Protein AF-A0A370MY69-F1 (afdb_monomer_lite)

Sequence (175 aa):
MVQCHREQSMTSIIDVSSACGSKATALNAAGIKTVIRYYSRDTIRPSKRLTQTEAEQLMEAGLRLCIVHEGRFGDKAANFERATGVADAMYARTYGASIIRQPARSTIYFGIDFDASTSEIRDRVIPYFQGIADALAAPTGEPDYMVGVYGSGATCEAILDAGLAELAWLAQSTG

Secondary structure (DSSP, 8-state):
-----------EEEE-SS--GGGHHHHHHTTEEEEEEEE-TT-S-GGGB--HHHHHHHHHTT-EEEEEE--TTTT-GGG--HHHHHHHHHHHHHHIIIII-PPTT-EEEEE--S---HHHIIIIIHHHHHHHHHHHHS--SSPP-EEEEEE-HHHHHHHHHTT--SEEEE-S---

pLDDT: mean 93.78, std 11.74, range [40.94, 98.88]

Structure (mmCIF, N/CA/C/O backbone):
data_AF-A0A370MY69-F1
#
_entry.id   AF-A0A370MY69-F1
#
loop_
_atom_site.group_PDB
_atom_site.id
_atom_site.type_symbol
_atom_site.label_atom_id
_atom_site.label_alt_id
_atom_site.label_comp_id
_atom_site.label_asym_id
_atom_site.label_entity_id
_atom_site.label_seq_id
_atom_site.pdbx_PDB_ins_code
_atom_site.Cartn_x
_atom_site.Cartn_y
_atom_site.Cartn_z
_atom_site.occupancy
_atom_site.B_iso_or_equiv
_atom_site.auth_seq_id
_atom_site.auth_comp_id
_atom_site.auth_asym_id
_atom_site.auth_atom_id
_atom_site.pdbx_PDB_model_num
ATOM 1 N N . MET A 1 1 ? -43.723 -21.741 -3.663 1.00 51.97 1 MET A N 1
ATOM 2 C CA . MET A 1 1 ? -42.616 -21.564 -2.703 1.00 51.97 1 MET A CA 1
ATOM 3 C C . MET A 1 1 ? -41.340 -21.395 -3.509 1.00 51.97 1 MET A C 1
ATOM 5 O O . MET A 1 1 ? -40.842 -22.389 -4.004 1.00 51.97 1 MET A O 1
ATOM 9 N N . VAL A 1 2 ? -40.879 -20.160 -3.720 1.00 40.94 2 VAL A N 1
ATOM 10 C CA . VAL A 1 2 ? -39.527 -19.868 -4.227 1.00 40.94 2 VAL A CA 1
ATOM 11 C C . VAL A 1 2 ? -39.135 -18.491 -3.686 1.00 40.94 2 VAL A C 1
ATOM 13 O O . VAL A 1 2 ? -39.729 -17.490 -4.070 1.00 40.94 2 VAL A O 1
ATOM 16 N N . GLN A 1 3 ? -38.163 -18.436 -2.778 1.00 49.78 3 GLN A N 1
ATOM 17 C CA . GLN A 1 3 ? -37.425 -17.209 -2.474 1.00 49.78 3 GLN A CA 1
ATOM 18 C C . GLN A 1 3 ? -36.136 -17.281 -3.292 1.00 49.78 3 GLN A C 1
ATOM 20 O O . GLN A 1 3 ? -35.248 -18.070 -2.978 1.00 49.78 3 GLN A O 1
ATOM 25 N N . CYS A 1 4 ? -36.069 -16.512 -4.380 1.00 55.22 4 CYS A N 1
ATOM 26 C CA . CYS A 1 4 ? -34.934 -16.499 -5.303 1.00 55.22 4 CYS A CA 1
ATOM 27 C C . CYS A 1 4 ? -34.189 -15.161 -5.241 1.00 55.22 4 CYS A C 1
ATOM 29 O O . CYS A 1 4 ? -34.212 -14.389 -6.187 1.00 55.22 4 CYS A O 1
ATOM 31 N N . HIS A 1 5 ? -33.538 -14.890 -4.115 1.00 49.06 5 HIS A N 1
ATOM 32 C CA . HIS A 1 5 ? -32.271 -14.157 -4.034 1.00 49.06 5 HIS A CA 1
ATOM 33 C C . HIS A 1 5 ? -31.846 -14.197 -2.568 1.00 49.06 5 HIS A C 1
ATOM 35 O O . HIS A 1 5 ? -32.480 -13.589 -1.711 1.00 49.06 5 HIS A O 1
ATOM 41 N N . ARG A 1 6 ? -30.781 -14.940 -2.255 1.00 49.91 6 ARG A N 1
ATOM 42 C CA . ARG A 1 6 ? -29.963 -14.534 -1.115 1.00 49.91 6 ARG A CA 1
ATOM 43 C C . ARG A 1 6 ? -29.221 -13.308 -1.617 1.00 49.91 6 ARG A C 1
ATOM 45 O O . ARG A 1 6 ? -28.400 -13.452 -2.519 1.00 49.91 6 ARG A O 1
ATOM 52 N N . GLU A 1 7 ? -29.520 -12.134 -1.070 1.00 52.91 7 GLU A N 1
ATOM 53 C CA . GLU A 1 7 ? -28.534 -11.060 -1.050 1.00 52.91 7 GLU A CA 1
ATOM 54 C C . GLU A 1 7 ? -27.262 -11.682 -0.474 1.00 52.91 7 GLU A C 1
ATOM 56 O O . GLU A 1 7 ? -27.177 -11.993 0.717 1.00 52.91 7 GLU A O 1
ATOM 61 N N . GLN A 1 8 ? -26.285 -11.964 -1.333 1.00 51.69 8 GLN A N 1
ATOM 62 C CA . GLN A 1 8 ? -24.926 -12.047 -0.846 1.00 51.69 8 GLN A CA 1
ATOM 63 C C . GLN A 1 8 ? -24.673 -10.651 -0.302 1.00 51.69 8 GLN A C 1
ATOM 65 O O . GLN A 1 8 ? -24.654 -9.692 -1.069 1.00 51.69 8 GLN A O 1
ATOM 70 N N . SER A 1 9 ? -24.611 -10.525 1.024 1.00 59.00 9 SER A N 1
ATOM 71 C CA . SER A 1 9 ? -24.185 -9.293 1.670 1.00 59.00 9 SER A CA 1
ATOM 72 C C . SER A 1 9 ? -22.790 -8.999 1.129 1.00 59.00 9 SER A C 1
ATOM 74 O O . SER A 1 9 ? -21.800 -9.584 1.572 1.00 59.00 9 SER A O 1
ATOM 76 N N . MET A 1 10 ? -22.735 -8.185 0.073 1.00 61.47 10 MET A N 1
ATOM 77 C CA . MET A 1 10 ? -21.496 -7.718 -0.517 1.00 61.47 10 MET A CA 1
ATOM 78 C C . MET A 1 10 ? -20.761 -7.031 0.617 1.00 61.47 10 MET A C 1
ATOM 80 O O . MET A 1 10 ? -21.242 -6.052 1.187 1.00 61.47 10 MET A O 1
ATOM 84 N N . THR A 1 11 ? -19.635 -7.615 1.011 1.00 67.88 11 THR A N 1
ATOM 85 C CA . THR A 1 11 ? -18.785 -7.036 2.041 1.00 67.88 11 THR A CA 1
ATOM 86 C C . THR A 1 11 ? -18.382 -5.653 1.553 1.00 67.88 11 THR A C 1
ATOM 88 O O . THR A 1 11 ? -17.634 -5.541 0.586 1.00 67.88 11 THR A O 1
ATOM 91 N N . SER A 1 12 ? -18.894 -4.608 2.199 1.00 92.06 12 SER A N 1
ATOM 92 C CA . SER A 1 12 ? -18.571 -3.245 1.802 1.00 92.06 12 SER A CA 1
ATOM 93 C C . SER A 1 12 ? -17.175 -2.884 2.311 1.00 92.06 12 SER A C 1
ATOM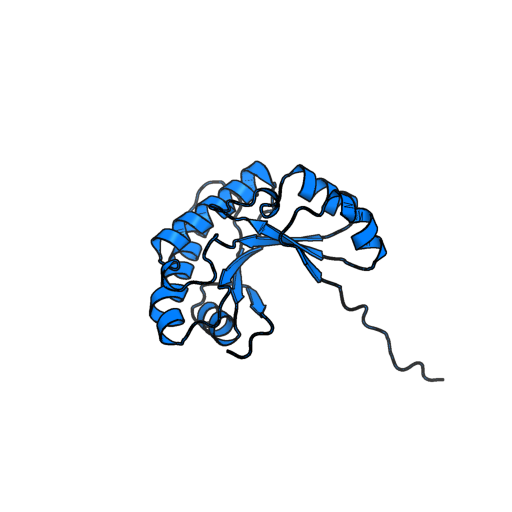 95 O O . SER A 1 12 ? -16.888 -2.959 3.514 1.00 92.06 12 SER A O 1
ATOM 97 N N . ILE A 1 13 ? -16.299 -2.562 1.364 1.00 95.62 13 ILE A N 1
ATOM 98 C CA . ILE A 1 13 ? -14.921 -2.126 1.573 1.00 95.62 13 ILE A CA 1
ATOM 99 C C . ILE A 1 13 ? -14.838 -0.684 1.086 1.00 95.62 13 ILE A C 1
ATOM 101 O O . ILE A 1 13 ? -15.337 -0.376 0.006 1.00 95.62 13 ILE A O 1
ATOM 105 N N . ILE A 1 14 ? -14.206 0.182 1.870 1.00 96.69 14 ILE A N 1
ATOM 106 C CA . ILE A 1 14 ? -13.892 1.555 1.462 1.00 96.69 14 ILE A CA 1
ATOM 107 C C . ILE A 1 14 ? -12.409 1.811 1.676 1.00 96.69 14 ILE A C 1
ATOM 109 O O . ILE A 1 14 ? -11.839 1.301 2.640 1.00 96.69 14 ILE A O 1
ATOM 113 N N . ASP A 1 15 ? -11.794 2.635 0.841 1.00 96.25 15 ASP A N 1
ATOM 114 C CA . ASP A 1 15 ? -10.575 3.344 1.206 1.00 96.25 15 ASP A CA 1
ATOM 115 C C . ASP A 1 15 ? -10.925 4.741 1.730 1.00 96.25 15 ASP A C 1
ATOM 117 O O . ASP A 1 15 ? -11.959 5.324 1.397 1.00 96.25 15 ASP A O 1
ATOM 121 N N . VAL A 1 16 ? -10.089 5.270 2.621 1.00 96.12 16 VAL A N 1
ATOM 122 C CA . VAL A 1 16 ? -10.247 6.639 3.119 1.00 96.12 16 VAL A CA 1
ATOM 123 C C . VAL A 1 16 ? -8.870 7.270 3.194 1.00 96.12 16 VAL A C 1
ATOM 125 O O . VAL A 1 16 ? -8.018 6.792 3.933 1.00 96.12 16 VAL A O 1
ATOM 128 N N . SER A 1 17 ? -8.629 8.365 2.475 1.00 94.56 17 SER A N 1
ATOM 129 C CA . SER A 1 17 ? -7.327 9.059 2.443 1.00 94.56 17 SER A CA 1
ATOM 130 C C . SER A 1 17 ? -7.134 10.092 3.569 1.00 94.56 17 SER A C 1
ATOM 132 O O . SER A 1 17 ? -6.233 10.932 3.518 1.00 94.56 17 SER A O 1
ATOM 134 N N . SER A 1 18 ? -7.969 10.021 4.608 1.00 95.75 18 SER A N 1
ATOM 135 C CA . SER A 1 18 ? -7.940 10.867 5.804 1.00 95.75 18 SER A CA 1
ATOM 136 C C . SER A 1 18 ? -8.302 10.058 7.053 1.00 95.75 18 SER A C 1
ATOM 138 O O . SER A 1 18 ? -8.901 8.989 6.945 1.00 95.75 18 SER A O 1
ATOM 140 N N . ALA A 1 19 ? -7.951 10.570 8.235 1.00 96.88 19 ALA A N 1
ATOM 141 C CA . ALA A 1 19 ? -8.257 9.910 9.497 1.00 96.88 19 ALA A CA 1
ATOM 142 C C . ALA A 1 19 ? -9.773 9.716 9.675 1.00 96.88 19 ALA A C 1
ATOM 144 O O . ALA A 1 19 ? -10.561 10.660 9.548 1.00 96.88 19 ALA A O 1
ATOM 145 N N . CYS A 1 20 ? -10.177 8.488 9.989 1.00 97.69 20 CYS A N 1
ATOM 146 C CA . CYS A 1 20 ? -11.575 8.074 10.076 1.00 97.69 20 CYS A CA 1
ATOM 147 C C . CYS A 1 20 ? -11.924 7.303 11.356 1.00 97.69 20 CYS A C 1
ATOM 149 O O . CYS A 1 20 ? -13.080 6.923 11.527 1.00 97.69 20 CYS A O 1
ATOM 151 N N . GLY A 1 21 ? -10.979 7.133 12.285 1.00 97.62 21 GLY A N 1
ATOM 152 C CA . GLY A 1 21 ? -11.200 6.392 13.533 1.00 97.62 21 GLY A CA 1
ATOM 153 C C . GLY A 1 21 ? -12.347 6.943 14.393 1.00 97.62 21 GLY A C 1
ATOM 154 O O . GLY A 1 21 ? -13.172 6.178 14.882 1.00 97.62 21 GLY A O 1
ATOM 155 N N . SER A 1 22 ? -12.535 8.268 14.454 1.00 98.12 22 SER A N 1
ATOM 156 C CA . SER A 1 22 ? -13.690 8.879 15.144 1.00 98.12 22 SER A CA 1
ATOM 157 C C . SER A 1 22 ? -15.051 8.563 14.505 1.00 98.12 22 SER A C 1
ATOM 159 O O . SER A 1 22 ? -16.092 8.817 15.108 1.00 98.12 22 SER A O 1
ATOM 161 N N . LYS A 1 23 ? -15.059 8.008 13.288 1.00 98.06 23 LYS A N 1
ATOM 162 C CA . LYS A 1 23 ? -16.252 7.590 12.543 1.00 98.06 23 LYS A CA 1
ATOM 163 C C . LYS A 1 23 ? -16.427 6.068 12.537 1.00 98.06 23 LYS A C 1
ATOM 165 O O . LYS A 1 23 ? -17.387 5.594 11.938 1.00 98.06 23 LYS A O 1
ATOM 170 N N . ALA A 1 24 ? -15.550 5.302 13.192 1.00 98.25 24 ALA A N 1
ATOM 171 C CA . ALA A 1 24 ? -15.502 3.842 13.103 1.00 98.25 24 ALA A CA 1
ATOM 172 C C . ALA A 1 24 ? -16.850 3.167 13.427 1.00 98.25 24 ALA A C 1
ATOM 174 O O . ALA A 1 24 ? -17.347 2.361 12.641 1.00 98.25 24 ALA A O 1
ATOM 175 N N . THR A 1 25 ? -17.505 3.568 14.521 1.00 98.19 25 THR A N 1
ATOM 176 C CA . THR A 1 25 ? -18.833 3.049 14.896 1.00 98.19 25 THR A CA 1
ATOM 177 C C . THR A 1 25 ? -19.892 3.345 13.835 1.00 98.19 25 THR A C 1
ATOM 179 O O . THR A 1 25 ? -20.689 2.473 13.498 1.00 98.19 25 THR A O 1
ATOM 182 N N . ALA A 1 26 ? -19.887 4.557 13.271 1.00 97.94 26 ALA A N 1
ATOM 183 C CA . ALA A 1 26 ? -20.828 4.945 12.223 1.00 97.94 26 ALA A CA 1
ATOM 184 C C . ALA A 1 26 ? -20.573 4.175 10.917 1.00 97.94 26 ALA A C 1
ATOM 186 O O . ALA A 1 26 ? -21.524 3.743 10.272 1.00 97.94 26 ALA A O 1
ATOM 187 N N . LEU A 1 27 ? -19.305 3.951 10.557 1.00 97.44 27 LEU A N 1
ATOM 188 C CA . LEU A 1 27 ? -18.922 3.140 9.399 1.00 97.44 27 LEU A CA 1
ATOM 189 C C . LEU A 1 27 ? -19.420 1.696 9.544 1.00 97.44 27 LEU A C 1
ATOM 191 O O . LEU A 1 27 ? -20.060 1.179 8.629 1.00 97.44 27 LEU A O 1
ATOM 195 N N . ASN A 1 28 ? -19.196 1.058 10.698 1.00 97.00 28 ASN A N 1
ATOM 196 C CA . ASN A 1 28 ? -19.689 -0.302 10.928 1.00 97.00 28 ASN A CA 1
ATOM 197 C C . ASN A 1 28 ? -21.229 -0.364 10.922 1.00 97.00 28 ASN A C 1
ATOM 199 O O . ASN A 1 28 ? -21.806 -1.264 10.310 1.00 97.00 28 ASN A O 1
ATOM 203 N N . ALA A 1 29 ? -21.905 0.617 11.534 1.00 96.50 29 ALA A N 1
ATOM 204 C CA . ALA A 1 29 ? -23.367 0.721 11.515 1.00 96.50 29 ALA A CA 1
ATOM 205 C C . ALA A 1 29 ? -23.935 0.919 10.096 1.00 96.50 29 ALA A C 1
ATOM 207 O O . ALA A 1 29 ? -25.022 0.430 9.799 1.00 96.50 29 ALA A O 1
ATOM 208 N N . ALA A 1 30 ? -23.184 1.574 9.205 1.00 95.88 30 ALA A N 1
ATOM 209 C CA . ALA A 1 30 ? -23.521 1.727 7.790 1.00 95.88 30 ALA A CA 1
ATOM 210 C C . ALA A 1 30 ? -23.242 0.466 6.944 1.00 95.88 30 ALA A C 1
ATOM 212 O O . ALA A 1 30 ? -23.433 0.485 5.731 1.00 95.88 30 ALA A O 1
ATOM 213 N N . GLY A 1 31 ? -22.788 -0.633 7.556 1.00 95.94 31 GLY A N 1
ATOM 214 C CA . GLY A 1 31 ? -22.535 -1.902 6.871 1.00 95.94 31 GLY A CA 1
ATOM 215 C C . GLY A 1 31 ? -21.127 -2.052 6.291 1.00 95.94 31 GLY A C 1
ATOM 216 O O . GLY A 1 31 ? -20.838 -3.093 5.697 1.00 95.94 31 GLY A O 1
ATOM 217 N N . ILE A 1 32 ? -20.230 -1.081 6.500 1.00 97.19 32 ILE A N 1
ATOM 218 C CA . ILE A 1 32 ? -18.813 -1.214 6.138 1.00 97.19 32 ILE A CA 1
ATOM 219 C C . ILE A 1 32 ? -18.174 -2.311 6.990 1.00 97.19 32 ILE A C 1
ATOM 221 O O . ILE A 1 32 ? -18.430 -2.415 8.190 1.00 97.19 32 ILE A O 1
ATOM 225 N N . LYS A 1 33 ? -17.342 -3.148 6.365 1.00 96.88 33 LYS A N 1
ATOM 226 C CA . LYS A 1 33 ? -16.651 -4.266 7.031 1.00 96.88 33 LYS A CA 1
ATOM 227 C C . LYS A 1 33 ? -15.140 -4.184 6.955 1.00 96.88 33 LYS A C 1
ATOM 229 O O . LYS A 1 33 ? -14.466 -4.789 7.788 1.00 96.88 33 LYS A O 1
ATOM 234 N N . THR A 1 34 ? -14.613 -3.453 5.983 1.00 97.56 34 THR A N 1
ATOM 235 C CA . THR A 1 34 ? -13.176 -3.243 5.836 1.00 97.56 34 THR A CA 1
ATOM 236 C C . THR A 1 34 ? -12.911 -1.795 5.471 1.00 97.56 34 THR A C 1
ATOM 238 O O . THR A 1 34 ? -13.573 -1.248 4.590 1.00 97.56 34 THR A O 1
ATOM 241 N N . VAL A 1 35 ? -11.921 -1.198 6.123 1.00 98.31 35 VAL A N 1
ATOM 242 C CA . VAL A 1 35 ? -11.379 0.107 5.748 1.00 98.31 35 VAL A CA 1
ATOM 243 C C . VAL A 1 35 ? -9.955 -0.095 5.244 1.00 98.31 35 VAL A C 1
ATOM 245 O O . VAL A 1 35 ? -9.147 -0.748 5.903 1.00 98.31 35 VAL A O 1
ATOM 248 N N . ILE A 1 36 ? -9.647 0.452 4.073 1.00 98.44 36 ILE A N 1
ATOM 249 C CA . ILE A 1 36 ? -8.294 0.540 3.533 1.00 98.44 36 ILE A CA 1
ATOM 250 C C . ILE A 1 36 ? -7.698 1.876 3.989 1.00 98.44 36 ILE A C 1
ATOM 252 O O . ILE A 1 36 ? -8.276 2.944 3.763 1.00 98.44 36 ILE A O 1
ATOM 256 N N . ARG A 1 37 ? -6.553 1.824 4.672 1.00 98.50 37 ARG A N 1
ATOM 257 C CA . ARG A 1 37 ? -5.826 3.005 5.161 1.00 98.50 37 ARG A CA 1
ATOM 258 C C . ARG A 1 37 ? -4.382 2.989 4.685 1.00 98.50 37 ARG A C 1
ATOM 260 O O . ARG A 1 37 ? -3.864 1.970 4.235 1.00 98.50 37 ARG A O 1
ATOM 267 N N . TYR A 1 38 ? -3.744 4.154 4.767 1.00 98.38 38 TYR A N 1
ATOM 268 C CA . TYR A 1 38 ? -2.506 4.397 4.045 1.00 98.38 38 TYR A CA 1
ATOM 269 C C . TYR A 1 38 ? -1.279 4.331 4.942 1.00 98.38 38 TYR A C 1
ATOM 271 O O . TYR A 1 38 ? -1.200 5.014 5.969 1.00 98.38 38 TYR A O 1
ATOM 279 N N . TYR A 1 39 ? -0.270 3.611 4.475 1.00 98.25 39 TYR A N 1
ATOM 280 C CA . TYR A 1 39 ? 1.119 3.956 4.729 1.00 98.25 39 TYR A CA 1
ATOM 281 C C . TYR A 1 39 ? 1.550 4.969 3.670 1.00 98.25 39 TYR A C 1
ATOM 283 O O . TYR A 1 39 ? 1.117 4.936 2.523 1.00 98.25 39 TYR A O 1
ATOM 291 N N . SER A 1 40 ? 2.348 5.950 4.068 1.00 96.38 40 SER A N 1
ATOM 292 C CA . SER A 1 40 ? 2.869 6.937 3.127 1.00 96.38 40 SER A CA 1
ATOM 293 C C . SER A 1 40 ? 4.127 7.540 3.717 1.00 96.38 40 SER A C 1
ATOM 295 O O . SER A 1 40 ? 4.058 8.317 4.680 1.00 96.38 40 SER A O 1
ATOM 297 N N . ARG A 1 41 ? 5.280 7.128 3.190 1.00 96.88 41 ARG A N 1
ATOM 298 C CA . ARG A 1 41 ? 6.599 7.516 3.703 1.00 96.88 41 ARG A CA 1
ATOM 299 C C . ARG A 1 41 ? 6.798 9.031 3.692 1.00 96.88 41 ARG A C 1
ATOM 301 O O . ARG A 1 41 ? 7.281 9.597 4.668 1.00 96.88 41 ARG A O 1
ATOM 308 N N . ASP A 1 42 ? 6.353 9.694 2.633 1.00 95.81 42 ASP A N 1
ATOM 309 C CA . ASP A 1 42 ? 6.684 11.081 2.295 1.00 95.81 42 ASP A CA 1
ATOM 310 C C . ASP A 1 42 ? 5.464 12.025 2.229 1.00 95.81 42 ASP A C 1
ATOM 312 O O . ASP A 1 42 ? 5.563 13.147 1.720 1.00 95.81 42 ASP A O 1
ATOM 316 N N . THR A 1 43 ? 4.307 11.612 2.764 1.00 95.19 43 THR A N 1
ATOM 317 C CA . THR A 1 43 ? 3.120 12.481 2.813 1.00 95.19 43 THR A CA 1
ATOM 318 C C . THR A 1 43 ? 3.372 13.773 3.596 1.00 95.19 43 THR A C 1
ATOM 320 O O . THR A 1 43 ? 3.891 13.766 4.713 1.00 95.19 43 THR A O 1
ATOM 323 N N . ILE A 1 44 ? 2.897 14.887 3.034 1.00 96.50 44 ILE A N 1
ATOM 324 C CA . ILE A 1 44 ? 2.775 16.188 3.715 1.00 96.50 44 ILE A CA 1
ATOM 325 C C . ILE A 1 44 ? 1.389 16.398 4.347 1.00 96.50 44 ILE A C 1
ATOM 327 O O . ILE A 1 44 ? 1.131 17.442 4.937 1.00 96.50 44 ILE A O 1
ATOM 331 N N . ARG A 1 45 ? 0.477 15.427 4.199 1.00 95.31 45 ARG A N 1
ATOM 332 C CA . ARG A 1 45 ? -0.846 15.391 4.837 1.00 95.31 45 ARG A CA 1
ATOM 333 C C . ARG A 1 45 ? -0.819 14.320 5.931 1.00 95.31 45 ARG A C 1
ATOM 335 O O . ARG A 1 45 ? -1.072 13.154 5.615 1.00 95.31 45 ARG A O 1
ATOM 342 N N . PRO A 1 46 ? -0.522 14.669 7.198 1.00 94.19 46 PRO A N 1
ATOM 343 C CA . PRO A 1 46 ? -0.378 13.681 8.267 1.00 94.19 46 PRO A CA 1
ATOM 344 C C . PRO A 1 46 ? -1.608 12.786 8.437 1.00 94.19 46 PRO A C 1
ATOM 346 O O . PRO A 1 46 ? -1.456 11.595 8.669 1.00 94.19 46 PRO A O 1
ATOM 349 N N . SER A 1 47 ? -2.814 13.323 8.222 1.00 95.94 47 SER A N 1
ATOM 350 C CA . SER A 1 47 ? -4.076 12.574 8.312 1.00 95.94 47 SER A CA 1
ATOM 351 C C . SER A 1 47 ? -4.227 11.458 7.272 1.00 95.94 47 SER A C 1
ATOM 353 O O . SER A 1 47 ? -5.051 10.565 7.464 1.00 95.94 47 SER A O 1
ATOM 355 N N . LYS A 1 48 ? -3.447 11.473 6.180 1.00 96.69 48 LYS A N 1
ATOM 356 C CA . LYS A 1 48 ? -3.432 10.361 5.221 1.00 96.69 48 LYS A CA 1
ATOM 357 C C . LYS A 1 48 ? -2.868 9.105 5.874 1.00 96.69 48 LYS A C 1
ATOM 359 O O . LYS A 1 48 ? -3.448 8.037 5.700 1.00 96.69 48 LYS A O 1
ATOM 364 N N . ARG A 1 49 ? -1.788 9.257 6.643 1.00 97.94 49 ARG A N 1
ATOM 365 C CA . ARG A 1 49 ? -1.061 8.161 7.278 1.00 97.94 49 ARG A CA 1
ATOM 366 C C . ARG A 1 49 ? -1.864 7.606 8.453 1.00 97.94 49 ARG A C 1
ATOM 368 O O . ARG A 1 49 ? -2.226 8.355 9.358 1.00 97.94 49 ARG A O 1
ATOM 375 N N . LEU A 1 50 ? -2.125 6.303 8.425 1.00 98.62 50 LEU A N 1
ATOM 376 C CA . LEU A 1 50 ? -2.759 5.585 9.528 1.00 98.62 50 LEU A CA 1
ATOM 377 C C . LEU A 1 50 ? -1.931 5.746 10.808 1.00 98.62 50 LEU A C 1
ATOM 379 O O . LEU A 1 50 ? -0.714 5.592 10.771 1.00 98.62 50 LEU A O 1
ATOM 383 N N . THR A 1 51 ? -2.584 6.003 11.938 1.00 98.38 51 THR A N 1
ATOM 384 C CA . THR A 1 51 ? -1.940 6.007 13.260 1.00 98.38 51 THR A CA 1
ATOM 385 C C . THR A 1 51 ? -2.348 4.779 14.069 1.00 98.38 51 THR A C 1
ATOM 387 O O . THR A 1 51 ? -3.362 4.148 13.771 1.00 98.38 51 THR A O 1
ATOM 390 N N . GLN A 1 52 ? -1.589 4.453 15.121 1.00 98.19 52 GLN A N 1
ATOM 391 C CA . GLN A 1 52 ? -1.947 3.355 16.025 1.00 98.19 52 GLN A CA 1
ATOM 392 C C . GLN A 1 52 ? -3.319 3.586 16.678 1.00 98.19 52 GLN A C 1
ATOM 394 O O . GLN A 1 52 ? -4.168 2.704 16.635 1.00 98.19 52 GLN A O 1
ATOM 399 N N . THR A 1 53 ? -3.570 4.796 17.190 1.00 98.38 53 THR A N 1
ATOM 400 C CA . THR A 1 53 ? -4.863 5.155 17.792 1.00 98.38 53 THR A CA 1
ATOM 401 C C . THR A 1 53 ? -6.018 5.005 16.806 1.00 98.38 53 THR A C 1
ATOM 403 O O . THR A 1 53 ? -7.082 4.520 17.172 1.00 98.38 53 THR A O 1
ATOM 406 N N . GLU A 1 54 ? -5.829 5.400 15.543 1.00 98.56 54 GLU A N 1
ATOM 407 C CA . GLU A 1 54 ? -6.857 5.197 14.521 1.00 98.56 54 GLU A CA 1
ATOM 408 C C . GLU A 1 54 ? -7.085 3.706 14.234 1.00 98.56 54 GLU A C 1
ATOM 410 O O . GLU A 1 54 ? -8.233 3.282 14.117 1.00 98.56 54 GLU A O 1
ATOM 415 N N . ALA A 1 55 ? -6.018 2.909 14.131 1.00 98.44 55 ALA A N 1
ATOM 416 C CA . ALA A 1 55 ? -6.126 1.469 13.908 1.00 98.44 55 ALA A CA 1
ATOM 417 C C . ALA A 1 55 ? -6.900 0.781 15.045 1.00 98.44 55 ALA A C 1
ATOM 419 O O . ALA A 1 55 ? -7.800 -0.011 14.774 1.00 98.44 55 ALA A O 1
ATOM 420 N N . GLU A 1 56 ? -6.597 1.126 16.300 1.00 98.38 56 GLU A N 1
ATOM 421 C CA . GLU A 1 56 ? -7.298 0.633 17.493 1.00 98.38 56 GLU A CA 1
ATOM 422 C C . GLU A 1 56 ? -8.787 0.996 17.449 1.00 98.38 56 GLU A C 1
ATOM 424 O O . GLU A 1 56 ? -9.627 0.106 17.539 1.00 98.38 56 GLU A O 1
ATOM 429 N N . GLN A 1 57 ? -9.125 2.259 17.168 1.00 98.69 57 GLN A N 1
ATOM 430 C CA . GLN A 1 57 ? -10.519 2.706 17.034 1.00 98.69 57 GLN A CA 1
ATOM 431 C C . GLN A 1 57 ? -11.298 1.930 15.961 1.00 98.69 57 GLN A C 1
ATOM 433 O O . GLN A 1 57 ? -12.463 1.583 16.161 1.00 98.69 57 GLN A O 1
ATOM 438 N N . LEU A 1 58 ? -10.673 1.658 14.810 1.00 98.56 58 LEU A N 1
ATOM 439 C CA . LEU A 1 58 ? -11.298 0.889 13.731 1.00 98.56 58 LEU A CA 1
ATOM 440 C C . LEU A 1 58 ? -11.530 -0.571 14.149 1.00 98.56 58 LEU A C 1
ATOM 442 O O . LEU A 1 58 ? -12.630 -1.095 13.957 1.00 98.56 58 LEU A O 1
ATOM 446 N N . MET A 1 59 ? -10.526 -1.212 14.751 1.00 97.62 59 MET A N 1
ATOM 447 C CA . MET A 1 59 ? -10.615 -2.607 15.194 1.00 97.62 59 MET A CA 1
ATOM 448 C C . MET A 1 59 ? -11.619 -2.792 16.339 1.00 97.62 59 MET A C 1
ATOM 450 O O . MET A 1 59 ? -12.422 -3.723 16.296 1.00 97.62 59 MET A O 1
ATOM 454 N N . GLU A 1 60 ? -11.633 -1.892 17.325 1.00 98.38 60 GLU A N 1
ATOM 455 C CA . GLU A 1 60 ? -12.584 -1.904 18.448 1.00 98.38 60 GLU A CA 1
ATOM 456 C C . GLU A 1 60 ? -14.037 -1.746 17.982 1.00 98.38 60 GLU A C 1
ATOM 458 O O . GLU A 1 60 ? -14.947 -2.346 18.555 1.00 98.38 60 GLU A O 1
ATOM 463 N N . ALA A 1 61 ? -14.268 -1.001 16.897 1.00 98.12 61 ALA A N 1
ATOM 464 C CA . ALA A 1 61 ? -15.585 -0.879 16.276 1.00 98.12 61 ALA A CA 1
ATOM 465 C C . ALA A 1 61 ? -16.006 -2.118 15.458 1.00 98.12 61 ALA A C 1
ATOM 467 O O . ALA A 1 61 ? -17.103 -2.126 14.893 1.00 98.12 61 ALA A O 1
ATOM 468 N N . GLY A 1 62 ? -15.161 -3.152 15.371 1.00 97.56 62 GLY A N 1
ATOM 469 C CA . GLY A 1 62 ? -15.418 -4.384 14.624 1.00 97.56 62 GLY A CA 1
ATOM 470 C C . GLY A 1 62 ? -15.119 -4.294 13.125 1.00 97.56 62 GLY A C 1
ATOM 471 O O . GLY A 1 62 ? -15.597 -5.135 12.359 1.00 97.56 62 GLY A O 1
ATOM 472 N N . LEU A 1 63 ? -14.358 -3.286 12.684 1.00 98.12 63 LEU A N 1
ATOM 473 C CA . LEU A 1 63 ? -13.917 -3.162 11.294 1.00 98.12 63 LEU A CA 1
ATOM 474 C C . LEU A 1 63 ? -12.609 -3.925 11.078 1.00 98.12 63 LEU A C 1
ATOM 476 O O . LEU A 1 63 ? -11.728 -3.956 11.936 1.00 98.12 63 LEU A O 1
ATOM 480 N N . ARG A 1 64 ? -12.448 -4.498 9.884 1.00 97.31 64 ARG A N 1
ATOM 481 C CA . ARG A 1 64 ? -11.148 -4.991 9.420 1.00 97.31 64 ARG A CA 1
ATOM 482 C C . ARG A 1 64 ? -10.342 -3.850 8.819 1.00 97.31 64 ARG A C 1
ATOM 484 O O . ARG A 1 64 ? -10.903 -2.930 8.222 1.00 97.31 64 ARG A O 1
ATOM 491 N N . LEU A 1 65 ? -9.025 -3.960 8.919 1.00 97.44 65 LEU A N 1
ATOM 492 C CA . LEU A 1 65 ? -8.090 -2.992 8.368 1.00 97.44 65 LEU A CA 1
ATOM 493 C C . LEU A 1 65 ? -7.287 -3.632 7.237 1.00 97.44 65 LEU A C 1
ATOM 495 O O . LEU A 1 65 ? -6.753 -4.728 7.392 1.00 97.44 65 LEU A O 1
ATOM 499 N N . CYS A 1 66 ? -7.216 -2.944 6.104 1.00 97.75 66 CYS A N 1
ATOM 500 C CA . CYS A 1 66 ? -6.347 -3.280 4.983 1.00 97.75 66 CYS A CA 1
ATOM 501 C C . CYS A 1 66 ? -5.401 -2.104 4.728 1.00 97.75 66 CYS A C 1
ATOM 503 O O . CYS A 1 66 ? -5.764 -0.952 4.973 1.00 97.75 66 CYS A O 1
ATOM 505 N N . ILE A 1 67 ? -4.185 -2.383 4.267 1.00 98.50 67 ILE A N 1
ATOM 506 C CA . ILE A 1 67 ? -3.125 -1.382 4.167 1.00 98.50 67 ILE A CA 1
ATOM 507 C C . ILE A 1 67 ? -2.674 -1.218 2.722 1.00 98.50 67 ILE A C 1
ATOM 509 O O . ILE A 1 67 ? -2.390 -2.199 2.038 1.00 98.50 67 ILE A O 1
ATOM 513 N N . VAL A 1 68 ? -2.550 0.036 2.293 1.00 98.69 68 VAL A N 1
ATOM 514 C CA . VAL A 1 68 ? -1.888 0.418 1.044 1.00 98.69 68 VAL A CA 1
ATOM 515 C C . VAL A 1 68 ? -0.779 1.427 1.335 1.00 98.69 68 VAL A C 1
ATOM 517 O O . VAL A 1 68 ? -0.983 2.381 2.077 1.00 98.69 68 VAL A O 1
ATOM 520 N N . HIS A 1 69 ? 0.410 1.235 0.779 1.00 98.69 69 HIS A N 1
ATOM 521 C CA . HIS A 1 69 ? 1.418 2.271 0.674 1.00 98.69 69 HIS A CA 1
ATOM 522 C C . HIS A 1 69 ? 1.186 3.088 -0.599 1.00 98.69 69 HIS A C 1
ATOM 524 O O . HIS A 1 69 ? 1.178 2.540 -1.699 1.00 98.69 69 HIS A O 1
ATOM 530 N N . GLU A 1 70 ? 1.065 4.405 -0.456 1.00 97.75 70 GLU A N 1
ATOM 531 C CA . GLU A 1 70 ? 1.039 5.331 -1.590 1.00 97.75 70 GLU A CA 1
ATOM 532 C C . GLU A 1 70 ? 1.941 6.534 -1.291 1.00 97.75 70 GLU A C 1
ATOM 534 O O . GLU A 1 70 ? 1.746 7.260 -0.304 1.00 97.75 70 GLU A O 1
ATOM 539 N N . GLY A 1 71 ? 2.953 6.727 -2.136 1.00 93.62 71 GLY A N 1
ATOM 540 C CA . GLY A 1 71 ? 3.849 7.877 -2.065 1.00 93.62 71 GLY A CA 1
ATOM 541 C C . GLY A 1 71 ? 3.150 9.170 -2.488 1.00 93.62 71 GLY A C 1
ATOM 542 O O . GLY A 1 71 ? 2.145 9.155 -3.195 1.00 93.62 71 GLY A O 1
ATOM 543 N N . ARG A 1 72 ? 3.695 10.320 -2.085 1.00 93.50 72 ARG A N 1
ATOM 544 C CA . ARG A 1 72 ? 3.133 11.651 -2.383 1.00 93.50 72 ARG A CA 1
ATOM 545 C C . ARG A 1 72 ? 2.876 11.897 -3.874 1.00 93.50 72 ARG A C 1
ATOM 547 O O . ARG A 1 72 ? 1.975 12.663 -4.205 1.00 93.50 72 ARG A O 1
ATOM 554 N N . PHE A 1 73 ? 3.704 11.309 -4.729 1.00 94.50 73 PHE A N 1
ATOM 555 C CA . PHE A 1 73 ? 3.651 11.442 -6.182 1.00 94.50 73 PHE A CA 1
ATOM 556 C C . PHE A 1 73 ? 3.443 10.081 -6.859 1.00 94.50 73 PHE A C 1
ATOM 558 O O . PHE A 1 73 ? 4.083 9.778 -7.869 1.00 94.50 73 PHE A O 1
ATOM 565 N N . GLY A 1 74 ? 2.583 9.246 -6.263 1.00 93.19 74 GLY A N 1
ATOM 566 C CA . GLY A 1 74 ? 2.194 7.941 -6.805 1.00 93.19 74 GLY A CA 1
ATOM 567 C C . GLY A 1 74 ? 1.454 8.010 -8.149 1.00 93.19 74 GLY A C 1
ATOM 568 O O . GLY A 1 74 ? 1.234 6.982 -8.776 1.00 93.19 74 GLY A O 1
ATOM 569 N N . ASP A 1 75 ? 1.127 9.216 -8.611 1.00 95.38 75 ASP A N 1
ATOM 570 C CA . ASP A 1 75 ? 0.487 9.544 -9.885 1.00 95.38 75 ASP A CA 1
ATOM 571 C C . ASP A 1 75 ? 1.491 9.845 -11.017 1.00 95.38 75 ASP A C 1
ATOM 573 O O . ASP A 1 75 ? 1.117 10.307 -12.094 1.00 95.38 75 ASP A O 1
ATOM 577 N N . LYS A 1 76 ? 2.797 9.661 -10.774 1.00 96.50 76 LYS A N 1
ATOM 578 C CA . LYS A 1 76 ? 3.862 10.059 -11.706 1.00 96.50 76 LYS A CA 1
ATOM 579 C C . LYS A 1 76 ? 4.898 8.959 -11.879 1.00 96.50 76 LYS A C 1
ATOM 581 O O . LYS A 1 76 ? 5.686 8.705 -10.967 1.00 96.50 76 LYS A O 1
ATOM 586 N N . ALA A 1 77 ? 4.996 8.428 -13.100 1.00 96.38 77 ALA A N 1
ATOM 587 C CA . ALA A 1 77 ? 5.958 7.397 -13.505 1.00 96.38 77 ALA A CA 1
ATOM 588 C C . ALA A 1 77 ? 7.403 7.652 -13.033 1.00 96.38 77 ALA A C 1
ATOM 590 O O . ALA A 1 77 ? 8.096 6.730 -12.613 1.00 96.38 77 ALA A O 1
ATOM 591 N N . ALA A 1 78 ? 7.854 8.910 -13.054 1.00 96.50 78 ALA A N 1
ATOM 592 C CA . ALA A 1 78 ? 9.211 9.296 -12.663 1.00 96.50 78 ALA A CA 1
ATOM 593 C C . ALA A 1 78 ? 9.560 9.015 -11.188 1.00 96.50 78 ALA A C 1
ATOM 595 O O . ALA A 1 78 ? 10.739 8.999 -10.851 1.00 96.50 78 ALA A O 1
ATOM 596 N N . ASN A 1 79 ? 8.575 8.796 -10.310 1.00 95.00 79 ASN A N 1
ATOM 597 C CA . ASN A 1 79 ? 8.830 8.447 -8.906 1.00 95.00 79 ASN A CA 1
ATOM 598 C C . ASN A 1 79 ? 8.957 6.939 -8.679 1.00 95.00 79 ASN A C 1
ATOM 600 O O . ASN A 1 79 ? 9.378 6.513 -7.602 1.00 95.00 79 ASN A O 1
ATOM 604 N N . PHE A 1 80 ? 8.627 6.135 -9.688 1.00 98.19 80 PHE A N 1
ATOM 605 C CA . PHE A 1 80 ? 8.743 4.690 -9.628 1.00 98.19 80 PHE A CA 1
ATOM 606 C C . PHE A 1 80 ? 10.109 4.271 -10.158 1.00 98.19 80 PHE A C 1
ATOM 608 O O . PHE A 1 80 ? 10.372 4.203 -11.357 1.00 98.19 80 PHE A O 1
ATOM 615 N N . GLU A 1 81 ? 11.004 4.021 -9.213 1.00 98.12 81 GLU A N 1
ATOM 616 C CA . GLU A 1 81 ? 12.334 3.480 -9.447 1.00 98.12 81 GLU A CA 1
ATOM 617 C C . GLU A 1 81 ? 12.613 2.403 -8.406 1.00 98.12 81 GLU A C 1
ATOM 619 O O . GLU A 1 81 ? 12.062 2.425 -7.302 1.00 98.12 81 GLU A O 1
ATOM 624 N N . ARG A 1 82 ? 13.523 1.482 -8.723 1.00 98.75 82 ARG A N 1
ATOM 625 C CA . ARG A 1 82 ? 13.911 0.405 -7.807 1.00 98.75 82 ARG A CA 1
ATOM 626 C C . ARG A 1 82 ? 14.333 0.919 -6.429 1.00 98.75 82 ARG A C 1
ATOM 628 O O . ARG A 1 82 ? 13.921 0.359 -5.419 1.00 98.75 82 ARG A O 1
ATOM 635 N N . ALA A 1 83 ? 15.111 2.002 -6.378 1.00 98.50 83 ALA A N 1
ATOM 636 C CA . ALA A 1 83 ? 15.553 2.600 -5.118 1.00 98.50 83 ALA A CA 1
ATOM 637 C C . ALA A 1 83 ? 14.382 3.149 -4.284 1.00 98.50 83 ALA A C 1
ATOM 639 O O . ALA A 1 83 ? 14.340 2.934 -3.072 1.00 98.50 83 ALA A O 1
ATOM 640 N N . THR A 1 84 ? 13.404 3.800 -4.924 1.00 98.50 84 THR A N 1
ATOM 641 C CA . THR A 1 84 ? 12.181 4.254 -4.247 1.00 98.50 84 THR A CA 1
ATOM 642 C C . THR A 1 84 ? 11.364 3.069 -3.739 1.00 98.50 84 THR A C 1
ATOM 644 O O . THR A 1 84 ? 10.881 3.117 -2.613 1.00 98.50 84 THR A O 1
ATOM 647 N N . GLY A 1 85 ? 11.275 1.981 -4.513 1.00 98.75 85 GLY A N 1
ATOM 648 C CA . GLY A 1 85 ? 10.591 0.749 -4.108 1.00 98.75 85 GLY A CA 1
ATOM 649 C C . GLY A 1 85 ? 11.186 0.131 -2.847 1.00 98.75 85 GLY A C 1
ATOM 650 O O . GLY A 1 85 ? 10.457 -0.183 -1.909 1.00 98.75 85 GLY A O 1
ATOM 651 N N . VAL A 1 86 ? 12.519 0.058 -2.772 1.00 98.75 86 VAL A N 1
ATOM 652 C CA . VAL A 1 86 ? 13.228 -0.372 -1.556 1.00 98.75 86 VAL A CA 1
ATOM 653 C C . VAL A 1 86 ? 12.893 0.546 -0.376 1.00 98.75 86 VAL A C 1
ATOM 655 O O . VAL A 1 86 ? 12.532 0.066 0.697 1.00 98.75 86 VAL A O 1
ATOM 658 N N . ALA A 1 87 ? 12.980 1.867 -0.562 1.00 98.69 87 ALA A N 1
ATOM 659 C CA . ALA A 1 87 ? 12.726 2.832 0.507 1.00 98.69 87 ALA A CA 1
ATOM 660 C C . ALA A 1 87 ? 11.279 2.772 1.029 1.00 98.69 87 ALA A C 1
ATOM 662 O O . ALA A 1 87 ? 11.052 2.831 2.240 1.00 98.69 87 ALA A O 1
ATOM 663 N N . ASP A 1 88 ? 10.307 2.643 0.129 1.00 98.75 88 ASP A N 1
ATOM 664 C CA . ASP A 1 88 ? 8.885 2.540 0.454 1.00 98.75 88 ASP A CA 1
ATOM 665 C C . ASP A 1 88 ? 8.569 1.233 1.182 1.00 98.75 88 ASP A C 1
ATOM 667 O O . ASP A 1 88 ? 7.882 1.256 2.203 1.00 98.75 88 ASP A O 1
ATOM 671 N N . ALA A 1 89 ? 9.112 0.107 0.716 1.00 98.62 89 ALA A N 1
ATOM 672 C CA . ALA A 1 89 ? 8.917 -1.195 1.342 1.00 98.62 89 ALA A CA 1
ATOM 673 C C . ALA A 1 89 ? 9.560 -1.286 2.729 1.00 98.62 89 ALA A C 1
ATOM 675 O O . ALA A 1 89 ? 8.922 -1.759 3.670 1.00 98.62 89 ALA A O 1
ATOM 676 N N . MET A 1 90 ? 10.786 -0.779 2.890 1.00 98.38 90 MET A N 1
ATOM 677 C CA . MET A 1 90 ? 11.440 -0.713 4.200 1.00 98.38 90 MET A CA 1
ATOM 678 C C . MET A 1 90 ? 10.642 0.152 5.174 1.00 98.38 90 MET A C 1
ATOM 680 O O . MET A 1 90 ? 10.397 -0.260 6.306 1.00 98.38 90 MET A O 1
ATOM 684 N N . TYR A 1 91 ? 10.187 1.327 4.727 1.00 98.56 91 TYR A N 1
ATOM 685 C CA . TYR A 1 91 ? 9.323 2.175 5.539 1.00 98.56 91 TYR A CA 1
ATOM 686 C C . TYR A 1 91 ? 8.028 1.453 5.921 1.00 98.56 91 TYR A C 1
ATOM 688 O O . TYR A 1 91 ? 7.664 1.442 7.093 1.00 98.56 91 TYR A O 1
ATOM 696 N N . ALA A 1 92 ? 7.345 0.840 4.954 1.00 98.56 92 ALA A N 1
ATOM 697 C CA . ALA A 1 92 ? 6.080 0.154 5.171 1.00 98.56 92 ALA A CA 1
ATOM 698 C C . ALA A 1 92 ? 6.223 -1.018 6.154 1.00 98.56 92 ALA A C 1
ATOM 700 O O . ALA A 1 92 ? 5.406 -1.135 7.068 1.00 98.56 92 ALA A O 1
ATOM 701 N N . ARG A 1 93 ? 7.288 -1.826 6.034 1.00 98.31 93 ARG A N 1
ATOM 702 C CA . ARG A 1 93 ? 7.578 -2.923 6.967 1.00 98.31 93 ARG A CA 1
ATOM 703 C C . ARG A 1 93 ? 7.822 -2.406 8.378 1.00 98.31 93 ARG A C 1
ATOM 705 O O . ARG A 1 93 ? 7.130 -2.824 9.302 1.00 98.31 93 ARG A O 1
ATOM 712 N N . THR A 1 94 ? 8.744 -1.460 8.549 1.00 98.31 94 THR A N 1
ATOM 713 C CA . THR A 1 94 ? 9.069 -0.936 9.881 1.00 98.31 94 THR A CA 1
ATOM 714 C C . THR A 1 94 ? 7.887 -0.205 10.506 1.00 98.31 94 THR A C 1
ATOM 716 O O . THR A 1 94 ? 7.624 -0.367 11.697 1.00 98.31 94 THR A O 1
ATOM 719 N N . TYR A 1 95 ? 7.127 0.566 9.728 1.00 98.50 95 TYR A N 1
ATOM 720 C CA . TYR A 1 95 ? 5.940 1.263 10.223 1.00 98.50 95 TYR A CA 1
ATOM 721 C C . TYR A 1 95 ? 4.829 0.281 10.623 1.00 98.50 95 TYR A C 1
ATOM 723 O O . TYR A 1 95 ? 4.249 0.411 11.705 1.00 98.50 95 TYR A O 1
ATOM 731 N N . GLY A 1 96 ? 4.584 -0.741 9.798 1.00 98.44 96 GLY A N 1
ATOM 732 C CA . GLY A 1 96 ? 3.649 -1.821 10.099 1.00 98.44 96 GLY A CA 1
ATOM 733 C C . GLY A 1 96 ? 4.032 -2.590 11.355 1.00 98.44 96 GLY A C 1
ATOM 734 O O . GLY A 1 96 ? 3.188 -2.788 12.226 1.00 98.44 96 GLY A O 1
ATOM 735 N N . ALA A 1 97 ? 5.310 -2.930 11.509 1.00 97.94 97 ALA A N 1
ATOM 736 C CA . ALA A 1 97 ? 5.809 -3.694 12.644 1.00 97.94 9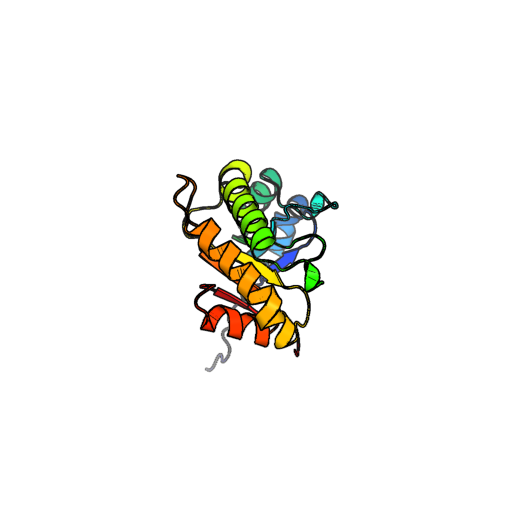7 ALA A CA 1
ATOM 737 C C . ALA A 1 97 ? 5.790 -2.888 13.952 1.00 97.94 97 ALA A C 1
ATOM 739 O O . ALA A 1 97 ? 5.262 -3.344 14.966 1.00 97.94 97 ALA A O 1
ATOM 740 N N . SER A 1 98 ? 6.367 -1.683 13.933 1.00 97.38 98 SER A N 1
ATOM 741 C CA . SER A 1 98 ? 6.669 -0.926 15.156 1.00 97.38 98 SER A CA 1
ATOM 742 C C . SER A 1 98 ? 5.545 0.001 15.615 1.00 97.38 98 SER A C 1
ATOM 744 O O . SER A 1 98 ? 5.399 0.213 16.818 1.00 97.38 98 SER A O 1
ATOM 746 N N . ILE A 1 99 ? 4.749 0.543 14.686 1.00 97.94 99 ILE A N 1
ATOM 747 C CA . ILE A 1 99 ? 3.709 1.531 15.004 1.00 97.94 99 ILE A CA 1
ATOM 748 C C . ILE A 1 99 ? 2.329 0.887 14.989 1.00 97.94 99 ILE A C 1
ATOM 750 O O . ILE A 1 99 ? 1.579 1.006 15.952 1.00 97.94 99 ILE A O 1
ATOM 754 N N . ILE A 1 100 ? 1.986 0.200 13.899 1.00 98.31 100 ILE A N 1
ATOM 755 C CA . ILE A 1 100 ? 0.629 -0.334 13.712 1.00 98.31 100 ILE A CA 1
ATOM 756 C C . ILE A 1 100 ? 0.470 -1.732 14.310 1.00 98.31 100 ILE A C 1
ATOM 758 O O . ILE A 1 100 ? -0.647 -2.136 14.620 1.00 98.31 100 I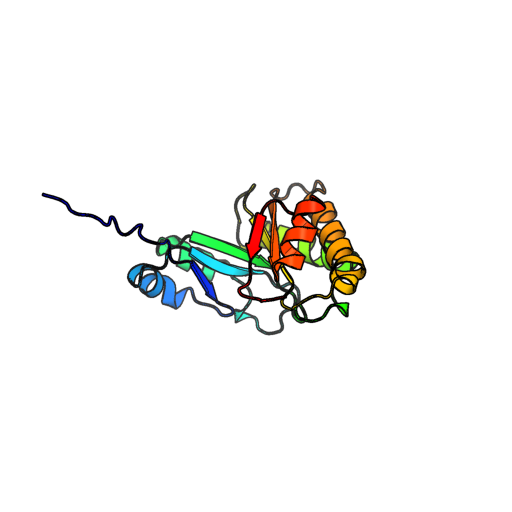LE A O 1
ATOM 762 N N . ARG A 1 101 ? 1.581 -2.452 14.515 1.00 97.06 101 ARG A N 1
ATOM 763 C CA . ARG A 1 101 ? 1.604 -3.860 14.940 1.00 97.06 101 ARG A CA 1
ATOM 764 C C . ARG A 1 101 ? 0.795 -4.743 13.986 1.00 97.06 101 ARG A C 1
ATOM 766 O O . ARG A 1 101 ? 0.050 -5.627 14.404 1.00 97.06 101 ARG A O 1
ATOM 773 N N . GLN A 1 102 ? 0.939 -4.473 12.689 1.00 97.50 102 GLN A N 1
ATOM 774 C CA . GLN A 1 102 ? 0.293 -5.230 11.628 1.00 97.50 102 GLN A CA 1
ATOM 775 C C . GLN A 1 102 ? 0.749 -6.704 11.704 1.00 97.50 102 GLN A C 1
ATOM 777 O O . GLN A 1 102 ? 1.960 -6.954 11.731 1.00 97.50 102 GLN A O 1
ATOM 782 N N . PRO A 1 103 ? -0.178 -7.682 11.730 1.00 96.62 103 PRO A N 1
ATOM 783 C CA . PRO A 1 103 ? 0.167 -9.096 11.862 1.00 96.62 103 PRO A CA 1
ATOM 784 C C . PRO A 1 103 ? 1.056 -9.612 10.728 1.00 96.62 103 PRO A C 1
ATOM 786 O O . PRO A 1 103 ? 0.856 -9.253 9.566 1.00 96.62 103 PRO A O 1
ATOM 789 N N . ALA A 1 104 ? 1.984 -10.514 11.055 1.00 96.06 104 ALA A N 1
ATOM 790 C CA . ALA A 1 104 ? 2.757 -11.252 10.058 1.00 96.06 104 ALA A CA 1
ATOM 791 C C . ALA A 1 104 ? 1.834 -11.956 9.052 1.00 96.06 104 ALA A C 1
ATOM 793 O O . ALA A 1 104 ? 0.706 -12.329 9.382 1.00 96.06 104 ALA A O 1
ATOM 794 N N . ARG A 1 105 ? 2.331 -12.153 7.830 1.00 95.31 105 ARG A N 1
ATOM 795 C CA . ARG A 1 105 ? 1.613 -12.765 6.703 1.00 95.31 105 ARG A CA 1
ATOM 796 C C . ARG A 1 105 ? 0.363 -12.009 6.243 1.00 95.31 105 ARG A C 1
ATOM 798 O O . ARG A 1 105 ? -0.404 -12.544 5.451 1.00 95.31 105 ARG A O 1
ATOM 805 N N . SER A 1 106 ? 0.161 -10.771 6.690 1.00 97.12 106 SER A N 1
ATOM 806 C CA . SER A 1 106 ? -0.818 -9.867 6.081 1.00 97.12 106 SER A CA 1
ATOM 807 C C . SER A 1 106 ? -0.202 -9.086 4.916 1.00 97.12 106 SER A C 1
ATOM 809 O O . SER A 1 106 ? 1.019 -9.029 4.760 1.00 97.12 106 SER A O 1
ATOM 811 N N . THR A 1 107 ? -1.053 -8.504 4.074 1.00 98.00 107 THR A N 1
ATOM 812 C CA . THR A 1 107 ? -0.638 -7.820 2.843 1.00 98.00 107 THR A CA 1
ATOM 813 C C . THR A 1 107 ? -0.440 -6.327 3.054 1.00 98.00 107 THR A C 1
ATOM 815 O O . THR A 1 107 ? -1.226 -5.675 3.746 1.00 98.00 107 THR A O 1
ATOM 818 N N . ILE A 1 108 ? 0.570 -5.777 2.386 1.00 98.75 108 ILE A N 1
ATOM 819 C CA . ILE A 1 108 ? 0.682 -4.346 2.110 1.00 98.75 108 ILE A CA 1
ATOM 820 C C . ILE A 1 108 ? 0.562 -4.174 0.597 1.00 98.75 108 ILE A C 1
ATOM 822 O O . ILE A 1 108 ? 1.379 -4.699 -0.160 1.00 98.75 108 ILE A O 1
ATOM 826 N N . TYR A 1 109 ? -0.468 -3.457 0.154 1.00 98.81 109 TYR A N 1
ATOM 827 C CA . TYR A 1 109 ? -0.596 -3.073 -1.249 1.00 98.81 109 TYR A CA 1
ATOM 828 C C . TYR A 1 109 ? 0.331 -1.895 -1.547 1.00 98.81 109 TYR A C 1
ATOM 830 O O . TYR A 1 109 ? 0.449 -1.005 -0.717 1.00 98.81 109 TYR A O 1
ATOM 838 N N . PHE A 1 110 ? 0.958 -1.840 -2.716 1.00 98.81 110 PHE A N 1
ATOM 839 C CA . PHE A 1 110 ? 1.727 -0.684 -3.180 1.00 98.81 110 PHE A CA 1
ATOM 840 C C . PHE A 1 110 ? 1.006 -0.059 -4.370 1.00 98.81 110 PHE A C 1
ATOM 842 O O . PHE A 1 110 ? 0.671 -0.752 -5.333 1.00 98.81 110 PHE A O 1
ATOM 849 N N . GLY A 1 111 ? 0.699 1.233 -4.254 1.00 98.06 111 GLY A N 1
ATOM 850 C CA . GLY A 1 111 ? -0.170 1.937 -5.188 1.00 98.06 111 GLY A CA 1
ATOM 851 C C . GLY A 1 111 ? 0.560 2.576 -6.362 1.00 98.06 111 GLY A C 1
ATOM 852 O O . GLY A 1 111 ? 1.504 3.343 -6.168 1.00 98.06 111 GLY A O 1
ATOM 853 N N . ILE A 1 112 ? 0.055 2.297 -7.562 1.00 98.00 112 ILE A N 1
ATOM 854 C CA . ILE A 1 112 ? 0.360 2.970 -8.823 1.00 98.00 112 ILE A CA 1
ATOM 855 C C . ILE A 1 112 ? -0.904 3.740 -9.222 1.00 98.00 112 ILE A C 1
ATOM 857 O O . ILE A 1 112 ? -1.835 3.173 -9.789 1.00 98.00 112 ILE A O 1
ATOM 861 N N . ASP A 1 113 ? -0.971 5.018 -8.848 1.00 95.06 113 ASP A N 1
ATOM 862 C CA . ASP A 1 113 ? -2.204 5.823 -8.874 1.00 95.06 113 ASP A CA 1
ATOM 863 C C . ASP A 1 113 ? -2.353 6.622 -10.179 1.00 95.06 113 ASP A C 1
ATOM 865 O O . ASP A 1 113 ? -2.610 7.825 -10.179 1.00 95.06 113 ASP A O 1
ATOM 869 N N . PHE A 1 114 ? -2.098 5.960 -11.311 1.00 95.00 114 PHE A N 1
ATOM 870 C CA . PHE A 1 114 ? -2.287 6.503 -12.657 1.00 95.00 114 PHE A CA 1
ATOM 871 C C . PHE A 1 114 ? -2.326 5.385 -13.711 1.00 95.00 114 PHE A C 1
ATOM 873 O O . PHE A 1 114 ? -1.911 4.250 -13.458 1.00 95.00 114 PHE A O 1
ATOM 880 N N . ASP A 1 115 ? -2.776 5.726 -14.918 1.00 94.38 115 ASP A N 1
ATOM 881 C CA . ASP A 1 115 ? -2.803 4.818 -16.067 1.00 94.38 115 ASP A CA 1
ATOM 882 C C . ASP A 1 115 ? -1.422 4.740 -16.723 1.00 94.38 115 ASP A C 1
ATOM 884 O O . ASP A 1 115 ? -1.109 5.457 -17.674 1.00 94.38 115 ASP A O 1
ATOM 888 N N . ALA A 1 116 ? -0.561 3.886 -16.166 1.00 95.75 116 ALA A N 1
ATOM 889 C CA . ALA A 1 116 ? 0.780 3.668 -16.690 1.00 95.75 116 ALA A CA 1
ATOM 890 C C . ALA A 1 116 ? 0.739 3.030 -18.088 1.00 95.75 116 ALA A C 1
ATOM 892 O O . ALA A 1 116 ? 0.151 1.966 -18.292 1.00 95.75 116 ALA A O 1
ATOM 893 N N . SER A 1 117 ? 1.432 3.647 -19.045 1.00 96.94 117 SER A N 1
ATOM 894 C CA . SER A 1 117 ? 1.659 3.064 -20.369 1.00 96.94 117 SER A CA 1
ATOM 895 C C . SER A 1 117 ? 2.490 1.781 -20.281 1.00 96.94 117 SER A C 1
ATOM 897 O O . SER A 1 117 ? 3.244 1.570 -19.331 1.00 96.94 117 SER A O 1
ATOM 899 N N . THR A 1 118 ? 2.463 0.948 -21.325 1.00 97.25 118 THR A N 1
ATOM 900 C CA . THR A 1 118 ? 3.301 -0.264 -21.397 1.00 97.25 118 THR A CA 1
ATOM 901 C C . THR A 1 118 ? 4.788 0.028 -21.158 1.00 97.25 118 THR A C 1
ATOM 903 O O . THR A 1 118 ? 5.471 -0.744 -20.486 1.00 97.25 118 THR A O 1
ATOM 906 N N . SER A 1 119 ? 5.301 1.152 -21.673 1.00 98.19 119 SER A N 1
ATOM 907 C CA . SER A 1 119 ? 6.685 1.576 -21.427 1.00 98.19 119 SER A CA 1
ATOM 908 C C . SER A 1 119 ? 6.930 1.975 -19.977 1.00 98.19 119 SER A C 1
ATOM 910 O O . SER A 1 119 ? 7.954 1.602 -19.419 1.00 98.19 119 SER A O 1
ATOM 912 N N . GLU A 1 120 ? 6.002 2.689 -19.338 1.00 98.62 120 GLU A N 1
ATOM 913 C CA . GLU A 1 120 ? 6.149 3.070 -17.929 1.00 98.62 120 GLU A CA 1
ATOM 914 C C . GLU A 1 120 ? 6.040 1.853 -17.011 1.00 98.62 120 GLU A C 1
ATOM 916 O O . GLU A 1 120 ? 6.822 1.729 -16.070 1.00 98.62 120 GLU A O 1
ATOM 921 N N . ILE A 1 121 ? 5.151 0.905 -17.317 1.00 98.50 121 ILE A N 1
ATOM 922 C CA . ILE A 1 121 ? 5.071 -0.364 -16.589 1.00 98.50 121 ILE A CA 1
ATOM 923 C C . ILE A 1 121 ? 6.420 -1.087 -16.654 1.00 98.50 121 ILE A C 1
ATOM 925 O O . ILE A 1 121 ? 6.995 -1.423 -15.618 1.00 98.50 121 ILE A O 1
ATOM 929 N N . ARG A 1 122 ? 6.962 -1.265 -17.864 1.00 98.50 122 ARG A N 1
ATOM 930 C CA . ARG A 1 122 ? 8.234 -1.962 -18.087 1.00 98.50 122 ARG A CA 1
ATOM 931 C C . ARG A 1 122 ? 9.421 -1.255 -17.433 1.00 98.50 122 ARG A C 1
ATOM 933 O O . ARG A 1 122 ? 10.218 -1.902 -16.761 1.00 98.50 122 ARG A O 1
ATOM 940 N N . ASP A 1 123 ? 9.551 0.052 -17.647 1.00 98.56 123 ASP A N 1
ATOM 941 C CA . ASP A 1 123 ? 10.778 0.796 -17.336 1.00 98.56 123 ASP A CA 1
ATOM 942 C C . ASP A 1 123 ? 10.768 1.422 -15.936 1.00 98.56 123 ASP A C 1
ATOM 944 O O . ASP A 1 123 ? 11.822 1.815 -15.434 1.00 98.56 123 ASP A O 1
ATOM 948 N N . ARG A 1 124 ? 9.594 1.544 -15.302 1.00 98.56 124 ARG A N 1
ATOM 949 C CA . ARG A 1 124 ? 9.423 2.226 -14.009 1.00 98.56 124 ARG A CA 1
ATOM 950 C C . ARG A 1 124 ? 8.745 1.344 -12.968 1.00 98.56 124 ARG A C 1
ATOM 952 O O . ARG A 1 124 ? 9.322 1.096 -11.909 1.00 98.56 124 ARG A O 1
ATOM 959 N N . VAL A 1 125 ? 7.556 0.824 -13.274 1.00 98.69 125 VAL A N 1
ATOM 960 C CA . VAL A 1 125 ? 6.738 0.093 -12.292 1.00 98.69 125 VAL A CA 1
ATOM 961 C C . VAL A 1 125 ? 7.345 -1.268 -11.943 1.00 98.69 125 VAL A C 1
ATOM 963 O O . VAL A 1 125 ? 7.488 -1.578 -10.763 1.00 98.69 125 VAL A O 1
ATOM 966 N N . ILE A 1 126 ? 7.780 -2.060 -12.930 1.00 98.81 126 ILE A N 1
ATOM 967 C CA . ILE A 1 126 ? 8.438 -3.352 -12.672 1.00 98.81 126 ILE A CA 1
ATOM 968 C C . ILE A 1 126 ? 9.710 -3.167 -11.822 1.00 98.81 126 ILE A C 1
ATOM 970 O O . ILE A 1 126 ? 9.806 -3.814 -10.777 1.00 98.81 126 ILE A O 1
ATOM 974 N N . PRO A 1 127 ? 10.659 -2.267 -12.163 1.00 98.81 127 PRO A N 1
ATOM 975 C CA . PRO A 1 127 ? 11.818 -2.004 -11.307 1.00 98.81 127 PRO A CA 1
ATOM 976 C C . PRO A 1 127 ? 11.459 -1.572 -9.881 1.00 98.81 127 PRO A C 1
ATOM 978 O O . PRO A 1 127 ? 12.109 -2.010 -8.930 1.00 98.81 127 PRO A O 1
ATOM 981 N N . TYR A 1 128 ? 10.425 -0.741 -9.715 1.00 98.88 128 TYR A N 1
ATOM 982 C CA . TYR A 1 128 ? 9.907 -0.348 -8.403 1.00 98.88 128 TYR A CA 1
ATOM 983 C C . TYR A 1 128 ? 9.436 -1.566 -7.591 1.00 98.88 128 TYR A C 1
ATOM 985 O O . TYR A 1 128 ? 9.889 -1.757 -6.460 1.00 98.88 128 TYR A O 1
ATOM 993 N N . PHE A 1 129 ? 8.626 -2.446 -8.186 1.00 98.88 129 PHE A N 1
ATOM 994 C CA . PHE A 1 129 ? 8.148 -3.671 -7.535 1.00 98.88 129 PHE A CA 1
ATOM 995 C C . PHE A 1 129 ? 9.252 -4.698 -7.265 1.00 98.88 129 PHE A C 1
ATOM 997 O O . PHE A 1 129 ? 9.211 -5.367 -6.237 1.00 98.88 129 PHE A O 1
ATOM 1004 N N . GLN A 1 130 ? 10.288 -4.779 -8.103 1.00 98.88 130 GLN A N 1
ATOM 1005 C CA . GLN A 1 130 ? 11.478 -5.580 -7.792 1.00 98.88 130 GLN A CA 1
ATOM 1006 C C . GLN A 1 130 ? 12.181 -5.064 -6.528 1.00 98.88 130 GLN A C 1
ATOM 1008 O O . GLN A 1 130 ? 12.601 -5.854 -5.689 1.00 98.88 130 GLN A O 1
ATOM 1013 N N . GLY A 1 131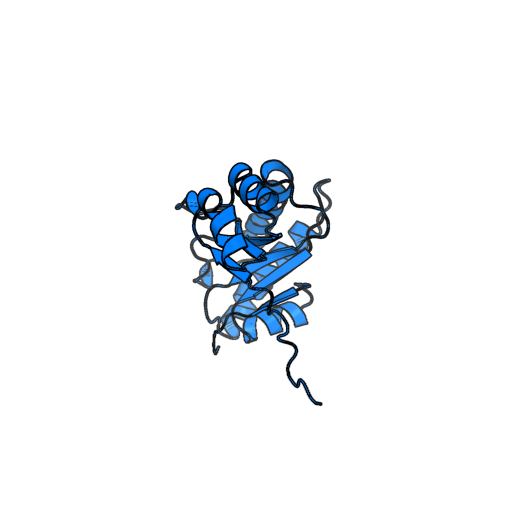 ? 12.290 -3.740 -6.367 1.00 98.88 131 GLY A N 1
ATOM 1014 C CA . GLY A 1 131 ? 12.832 -3.136 -5.147 1.00 98.88 131 GLY A CA 1
ATOM 1015 C C . GLY A 1 131 ? 11.986 -3.443 -3.909 1.00 98.88 131 GLY A C 1
ATOM 1016 O O . GLY A 1 131 ? 12.538 -3.734 -2.849 1.00 98.88 131 GLY A O 1
ATOM 1017 N N . ILE A 1 132 ? 10.657 -3.425 -4.053 1.00 98.88 132 ILE A N 1
ATOM 1018 C CA . ILE A 1 132 ? 9.721 -3.800 -2.986 1.00 98.88 132 ILE A CA 1
ATOM 1019 C C . ILE A 1 132 ? 9.902 -5.265 -2.585 1.00 98.88 132 ILE A C 1
ATOM 1021 O O . ILE A 1 132 ? 10.083 -5.553 -1.401 1.00 98.88 132 ILE A O 1
ATOM 1025 N N . ALA A 1 133 ? 9.865 -6.176 -3.560 1.00 98.31 133 ALA A N 1
ATOM 1026 C CA . ALA A 1 133 ? 9.961 -7.612 -3.328 1.00 98.31 133 ALA A CA 1
ATOM 1027 C C . ALA A 1 133 ? 11.275 -7.972 -2.621 1.00 98.31 133 ALA A C 1
ATOM 1029 O O . ALA A 1 133 ? 11.254 -8.646 -1.593 1.00 98.31 133 ALA A O 1
ATOM 1030 N N . ASP A 1 134 ? 12.404 -7.439 -3.098 1.00 98.12 134 ASP A N 1
ATOM 1031 C CA . ASP A 1 134 ? 13.711 -7.682 -2.483 1.00 98.12 134 ASP A CA 1
ATOM 1032 C C . ASP A 1 134 ? 13.787 -7.134 -1.052 1.00 98.12 134 ASP A C 1
ATOM 1034 O O . ASP A 1 134 ? 14.321 -7.786 -0.153 1.00 98.12 134 ASP A O 1
ATOM 1038 N N . ALA A 1 135 ? 13.234 -5.940 -0.815 1.00 98.19 135 ALA A N 1
ATOM 1039 C CA . ALA A 1 135 ? 13.247 -5.324 0.504 1.00 98.19 135 ALA A CA 1
ATOM 1040 C C . ALA A 1 135 ? 12.391 -6.096 1.516 1.00 98.19 135 ALA A C 1
ATOM 1042 O O . ALA A 1 135 ? 12.828 -6.252 2.659 1.00 98.19 135 ALA A O 1
ATOM 1043 N N . LEU A 1 136 ? 11.209 -6.586 1.122 1.00 97.25 136 LEU A N 1
ATOM 1044 C CA . LEU A 1 136 ? 10.336 -7.367 2.007 1.00 97.25 136 LEU A CA 1
ATOM 1045 C C . LEU A 1 136 ? 10.799 -8.818 2.185 1.00 97.25 136 LEU A C 1
ATOM 1047 O O . LEU A 1 136 ? 10.537 -9.386 3.239 1.00 97.25 136 LEU A O 1
ATOM 1051 N N . ALA A 1 137 ? 11.525 -9.391 1.222 1.00 95.19 137 ALA A N 1
ATOM 1052 C CA . ALA A 1 137 ? 12.136 -10.715 1.357 1.00 95.19 137 ALA A CA 1
ATOM 1053 C C . ALA A 1 137 ? 13.399 -10.718 2.242 1.00 95.19 137 ALA A C 1
ATOM 1055 O O . ALA A 1 137 ? 13.854 -11.778 2.677 1.00 95.19 137 ALA A O 1
ATOM 1056 N N . ALA A 1 138 ? 13.999 -9.549 2.496 1.00 94.69 138 ALA A N 1
ATOM 1057 C CA . ALA A 1 138 ? 15.210 -9.448 3.300 1.00 94.69 138 ALA A CA 1
ATOM 1058 C C . ALA A 1 138 ? 14.952 -9.837 4.773 1.00 94.69 138 ALA A C 1
ATOM 1060 O O . ALA A 1 138 ? 14.021 -9.309 5.389 1.00 94.69 138 ALA A O 1
ATOM 1061 N N . PRO A 1 139 ? 15.805 -10.681 5.386 1.00 92.00 139 PRO A N 1
ATOM 1062 C CA . PRO A 1 139 ? 15.642 -11.081 6.778 1.00 92.00 139 PRO A CA 1
ATOM 1063 C C . PRO A 1 139 ? 16.031 -9.933 7.716 1.00 92.00 139 PRO A C 1
ATOM 1065 O O . PRO A 1 139 ? 17.205 -9.575 7.818 1.00 92.00 139 PRO A O 1
ATOM 1068 N N . THR A 1 140 ? 15.056 -9.360 8.427 1.00 91.81 140 THR A N 1
ATOM 1069 C CA . THR A 1 140 ? 15.297 -8.248 9.372 1.00 91.81 140 THR A CA 1
ATOM 1070 C C . THR A 1 140 ? 14.859 -8.523 10.806 1.00 91.81 140 THR A C 1
ATOM 1072 O O . THR A 1 140 ? 15.118 -7.707 11.686 1.00 91.81 140 THR A O 1
ATOM 1075 N N . GLY A 1 141 ? 14.208 -9.662 11.062 1.00 91.38 141 GLY A N 1
ATOM 1076 C CA . GLY A 1 141 ? 13.573 -9.959 12.352 1.00 91.38 141 GLY A CA 1
ATOM 1077 C C . GLY A 1 141 ? 12.242 -9.227 12.571 1.00 91.38 141 GLY A C 1
ATOM 1078 O O . GLY A 1 141 ? 11.593 -9.439 13.593 1.00 91.38 141 GLY A O 1
ATOM 1079 N N . GLU A 1 142 ? 11.823 -8.390 11.619 1.00 94.00 142 GLU A N 1
ATOM 1080 C CA . GLU A 1 142 ? 10.470 -7.834 11.547 1.00 94.00 142 GLU A CA 1
ATOM 1081 C C . GLU A 1 142 ? 9.507 -8.860 10.909 1.00 94.00 142 GLU A C 1
ATOM 1083 O O . GLU A 1 142 ? 9.963 -9.807 10.268 1.00 94.00 142 GLU A O 1
ATOM 1088 N N . PRO A 1 143 ? 8.179 -8.705 11.072 1.00 93.56 143 PRO A N 1
ATOM 1089 C CA . PRO A 1 143 ? 7.200 -9.576 10.429 1.00 93.56 143 PRO A CA 1
ATOM 1090 C C . PRO A 1 143 ? 7.319 -9.601 8.901 1.00 93.56 143 PRO A C 1
ATOM 1092 O O . PRO A 1 143 ? 7.458 -8.555 8.264 1.00 93.56 143 PRO A O 1
ATOM 1095 N N . ASP A 1 144 ? 7.147 -10.788 8.319 1.00 94.88 144 ASP A N 1
ATOM 1096 C CA . ASP A 1 144 ? 7.023 -10.946 6.870 1.00 94.88 144 ASP A CA 1
ATOM 1097 C C . ASP A 1 144 ? 5.648 -10.455 6.405 1.00 94.88 144 ASP A C 1
ATOM 1099 O O . ASP A 1 144 ? 4.615 -10.942 6.880 1.00 94.88 144 ASP A O 1
ATOM 1103 N N . TYR A 1 145 ? 5.620 -9.534 5.443 1.00 97.62 145 TYR A N 1
ATOM 1104 C CA . TYR A 1 145 ? 4.394 -9.048 4.806 1.00 97.62 145 TYR A CA 1
ATOM 1105 C C . TYR A 1 145 ? 4.319 -9.506 3.350 1.00 97.62 145 TYR A C 1
ATOM 1107 O O . TYR A 1 145 ? 5.330 -9.575 2.657 1.00 97.62 145 TYR A O 1
ATOM 1115 N N . MET A 1 146 ? 3.107 -9.804 2.884 1.00 98.06 146 MET A N 1
ATOM 1116 C CA . MET A 1 146 ? 2.846 -10.112 1.476 1.00 98.06 146 MET A CA 1
ATOM 1117 C C . MET A 1 146 ? 2.819 -8.825 0.652 1.00 98.06 146 MET A C 1
ATOM 1119 O O . MET A 1 146 ? 2.290 -7.806 1.109 1.00 98.06 146 MET A O 1
ATOM 1123 N N . VAL A 1 147 ? 3.308 -8.892 -0.585 1.00 98.75 147 VAL A N 1
ATOM 1124 C CA . VAL A 1 147 ? 3.208 -7.780 -1.539 1.00 98.75 147 VAL A CA 1
ATOM 1125 C C . VAL A 1 147 ? 1.859 -7.836 -2.251 1.00 98.75 147 VAL A C 1
ATOM 1127 O O . VAL A 1 147 ? 1.491 -8.862 -2.823 1.00 98.75 147 VAL A O 1
ATOM 1130 N N . GLY A 1 148 ? 1.130 -6.722 -2.240 1.00 98.75 148 GLY A N 1
ATOM 1131 C CA . GLY A 1 148 ? -0.011 -6.487 -3.120 1.00 98.75 148 GLY A CA 1
ATOM 1132 C C . GLY A 1 148 ? 0.266 -5.339 -4.092 1.00 98.75 148 GLY A C 1
ATOM 1133 O O . GLY A 1 148 ? 1.026 -4.427 -3.771 1.00 98.75 148 GLY A O 1
ATOM 1134 N N . VAL A 1 149 ? -0.376 -5.342 -5.256 1.00 98.75 149 VAL A N 1
ATOM 1135 C CA . VAL A 1 149 ? -0.366 -4.216 -6.207 1.00 98.75 149 VAL A CA 1
ATOM 1136 C C . VAL A 1 149 ? -1.738 -3.549 -6.255 1.00 98.75 149 VAL A C 1
ATOM 1138 O O . VAL A 1 149 ? -2.753 -4.236 -6.320 1.00 98.75 149 VAL A O 1
ATOM 1141 N N . TYR A 1 150 ? -1.779 -2.218 -6.215 1.00 98.25 150 TYR A N 1
ATOM 1142 C CA . TYR A 1 150 ? -2.969 -1.426 -6.545 1.00 98.25 150 TYR A CA 1
ATOM 1143 C C . TYR A 1 150 ? -2.690 -0.595 -7.799 1.00 98.25 150 TYR A C 1
ATOM 1145 O O . TYR A 1 150 ? -1.650 0.059 -7.863 1.00 98.25 150 TYR A O 1
ATOM 1153 N N . GLY A 1 151 ? -3.593 -0.618 -8.782 1.00 97.12 151 GLY A N 1
ATOM 1154 C CA . GLY A 1 151 ? -3.452 0.170 -10.010 1.00 97.12 151 GLY A CA 1
ATOM 1155 C C . GLY A 1 151 ? -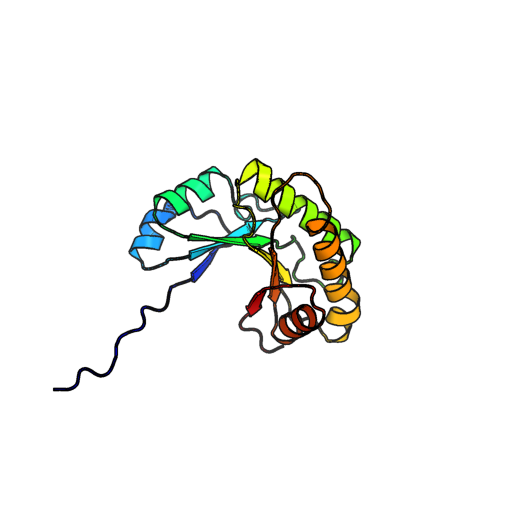4.407 -0.245 -11.132 1.00 97.12 151 GLY A C 1
ATOM 1156 O O . GLY A 1 151 ? -5.406 -0.931 -10.895 1.00 97.12 151 GLY A O 1
ATOM 1157 N N . SER A 1 152 ? -4.097 0.183 -12.361 1.00 96.50 152 SER A N 1
ATOM 1158 C CA . SER A 1 152 ? -4.832 -0.201 -13.576 1.00 96.50 152 SER A CA 1
ATOM 1159 C C . SER A 1 152 ? -4.752 -1.706 -13.855 1.00 96.50 152 SER A C 1
ATOM 1161 O O . SER A 1 152 ? -3.840 -2.389 -13.383 1.00 96.50 152 SER A O 1
ATOM 1163 N N . GLY A 1 153 ? -5.670 -2.228 -14.677 1.00 95.62 153 GLY A N 1
ATOM 1164 C CA . GLY A 1 153 ? -5.678 -3.645 -15.065 1.00 95.62 153 GLY A CA 1
ATOM 1165 C C . GLY A 1 153 ? -4.351 -4.109 -15.665 1.00 95.62 153 GLY A C 1
ATOM 1166 O O . GLY A 1 153 ? -3.793 -5.101 -15.204 1.00 95.62 153 GLY A O 1
ATOM 1167 N N . ALA A 1 154 ? -3.799 -3.331 -16.599 1.00 96.06 154 ALA A N 1
ATOM 1168 C CA . ALA A 1 154 ? -2.500 -3.607 -17.213 1.00 96.06 154 ALA A CA 1
ATOM 1169 C C . ALA A 1 154 ? -1.350 -3.617 -16.190 1.00 96.06 154 ALA A C 1
ATOM 1171 O O . ALA A 1 154 ? -0.444 -4.443 -16.278 1.00 96.06 154 ALA A O 1
ATOM 1172 N N . THR A 1 155 ? -1.390 -2.721 -15.198 1.00 97.56 155 THR A N 1
ATOM 1173 C CA . THR A 1 155 ? -0.392 -2.694 -14.120 1.00 97.56 155 THR A CA 1
ATOM 1174 C C . THR A 1 155 ? -0.509 -3.928 -13.231 1.00 97.56 155 THR A C 1
ATOM 1176 O O . THR A 1 155 ? 0.493 -4.588 -12.961 1.00 97.56 155 THR A O 1
ATOM 1179 N N . CYS A 1 156 ? -1.723 -4.254 -12.776 1.00 98.06 156 CYS A N 1
ATOM 1180 C CA . CYS A 1 156 ? -1.959 -5.417 -11.929 1.00 98.06 156 CYS A CA 1
ATOM 1181 C C . CYS A 1 156 ? -1.536 -6.714 -12.627 1.00 98.06 156 CYS A C 1
ATOM 1183 O O . CYS A 1 156 ? -0.815 -7.504 -12.027 1.00 98.06 156 CYS A O 1
ATOM 1185 N N . GLU A 1 157 ? -1.939 -6.905 -13.885 1.00 97.69 157 GLU A N 1
ATOM 1186 C CA . GLU A 1 157 ? -1.576 -8.074 -14.692 1.00 97.69 157 GLU A CA 1
ATOM 1187 C C . GLU A 1 157 ? -0.054 -8.209 -14.820 1.00 97.69 157 GLU A C 1
ATOM 1189 O O . GLU A 1 157 ? 0.505 -9.223 -14.411 1.00 97.69 157 GLU A O 1
ATOM 1194 N N . ALA A 1 158 ? 0.640 -7.154 -15.258 1.00 98.19 158 ALA A N 1
ATOM 1195 C CA . ALA A 1 158 ? 2.089 -7.199 -15.453 1.00 98.19 158 ALA A CA 1
ATOM 1196 C C . ALA A 1 158 ? 2.874 -7.522 -14.167 1.00 98.19 158 ALA A C 1
ATOM 1198 O O . ALA A 1 158 ? 3.886 -8.223 -14.217 1.00 98.19 158 ALA A O 1
ATOM 1199 N N . ILE A 1 159 ? 2.435 -7.011 -13.012 1.00 98.69 159 ILE A N 1
ATOM 1200 C CA . ILE A 1 159 ? 3.109 -7.253 -11.727 1.00 98.69 159 ILE A CA 1
ATOM 1201 C C . ILE A 1 159 ? 2.829 -8.657 -11.182 1.00 98.69 159 ILE A C 1
ATOM 1203 O O . ILE A 1 159 ? 3.738 -9.279 -10.622 1.00 98.69 159 ILE A O 1
ATOM 1207 N N . LEU A 1 160 ? 1.610 -9.170 -11.366 1.00 98.56 160 LEU A N 1
ATOM 1208 C CA . LEU A 1 160 ? 1.274 -10.551 -11.016 1.00 98.56 160 LEU A CA 1
ATOM 1209 C C . LEU A 1 160 ? 2.028 -11.549 -11.906 1.00 98.56 160 LEU A C 1
ATOM 1211 O O . LEU A 1 160 ? 2.645 -12.473 -11.380 1.00 98.56 160 LEU A O 1
ATOM 1215 N N . ASP A 1 161 ? 2.059 -11.329 -13.223 1.00 98.44 161 ASP A N 1
ATOM 1216 C CA . ASP A 1 161 ? 2.765 -12.189 -14.184 1.00 98.44 161 ASP A CA 1
ATOM 1217 C C . ASP A 1 161 ? 4.279 -12.221 -13.939 1.00 98.44 161 ASP A C 1
ATOM 1219 O O . ASP A 1 161 ? 4.930 -13.252 -14.115 1.00 98.44 161 ASP A O 1
ATOM 1223 N N . ALA A 1 162 ? 4.849 -11.104 -13.480 1.00 98.31 162 ALA A N 1
ATOM 1224 C CA . ALA A 1 162 ? 6.249 -11.030 -13.074 1.00 98.31 162 ALA A CA 1
ATOM 1225 C C . ALA A 1 162 ? 6.542 -11.741 -11.734 1.00 98.31 162 ALA A C 1
ATOM 1227 O O . ALA A 1 162 ? 7.707 -11.834 -11.346 1.00 98.31 162 ALA A O 1
ATOM 1228 N N . GLY A 1 163 ? 5.521 -12.213 -11.009 1.00 98.38 163 GLY A N 1
ATOM 1229 C CA . GLY A 1 163 ? 5.665 -12.843 -9.693 1.00 98.38 163 GLY A CA 1
ATOM 1230 C C . GLY A 1 163 ? 6.097 -11.874 -8.588 1.00 98.38 163 GLY A C 1
ATOM 1231 O O . GLY A 1 163 ? 6.669 -12.302 -7.588 1.00 98.38 163 GLY A O 1
ATOM 1232 N N . LEU A 1 164 ? 5.865 -10.570 -8.772 1.00 98.75 164 LEU A N 1
ATOM 1233 C CA . LEU A 1 164 ? 6.318 -9.519 -7.851 1.00 98.75 164 LEU A CA 1
ATOM 1234 C C . LEU A 1 164 ? 5.249 -9.100 -6.830 1.00 98.75 164 LEU A C 1
ATOM 1236 O O . LEU A 1 164 ? 5.553 -8.346 -5.908 1.00 98.75 164 LEU A O 1
ATOM 1240 N N . ALA A 1 165 ? 4.014 -9.585 -6.974 1.00 98.44 165 ALA A N 1
ATOM 1241 C CA . ALA A 1 165 ? 2.945 -9.446 -5.990 1.00 98.44 165 ALA A CA 1
ATOM 1242 C C . ALA A 1 165 ? 2.121 -10.737 -5.887 1.00 98.44 165 ALA A C 1
ATOM 1244 O O . ALA A 1 165 ? 2.009 -11.494 -6.847 1.00 98.44 165 ALA A O 1
ATOM 1245 N N . GLU A 1 166 ? 1.520 -10.967 -4.719 1.00 97.81 166 GLU A N 1
ATOM 1246 C CA . GLU A 1 166 ? 0.640 -12.112 -4.449 1.00 97.81 166 GLU A CA 1
ATOM 1247 C C . GLU A 1 166 ? -0.843 -11.759 -4.644 1.00 97.81 166 GLU A C 1
ATOM 1249 O O . GLU A 1 166 ? -1.664 -12.639 -4.894 1.00 97.81 166 GLU A O 1
ATOM 1254 N N . LEU A 1 167 ? -1.200 -10.476 -4.507 1.00 97.81 167 LEU A N 1
ATOM 1255 C CA . LEU A 1 167 ? -2.574 -9.978 -4.594 1.00 97.81 167 LEU A CA 1
ATOM 1256 C C . LEU A 1 167 ? -2.648 -8.710 -5.446 1.00 97.81 167 LEU A C 1
ATOM 1258 O O . LEU A 1 167 ? -1.705 -7.921 -5.493 1.00 97.81 167 LEU A O 1
ATOM 1262 N N . ALA A 1 168 ? -3.811 -8.478 -6.051 1.00 97.56 168 ALA A N 1
ATOM 1263 C CA . ALA A 1 168 ? -4.105 -7.260 -6.791 1.00 97.56 168 ALA A CA 1
ATOM 1264 C C . ALA A 1 168 ? -5.398 -6.605 -6.296 1.00 97.56 168 ALA A C 1
ATOM 1266 O O . ALA A 1 168 ? -6.410 -7.272 -6.075 1.00 97.56 168 ALA A O 1
ATOM 1267 N N . TRP A 1 169 ? -5.358 -5.284 -6.159 1.00 96.88 169 TRP A N 1
ATOM 1268 C CA . TRP A 1 169 ? -6.522 -4.427 -6.008 1.00 96.88 169 TRP A CA 1
ATOM 1269 C C . TRP A 1 169 ? -6.674 -3.612 -7.294 1.00 96.88 169 TRP A C 1
ATOM 1271 O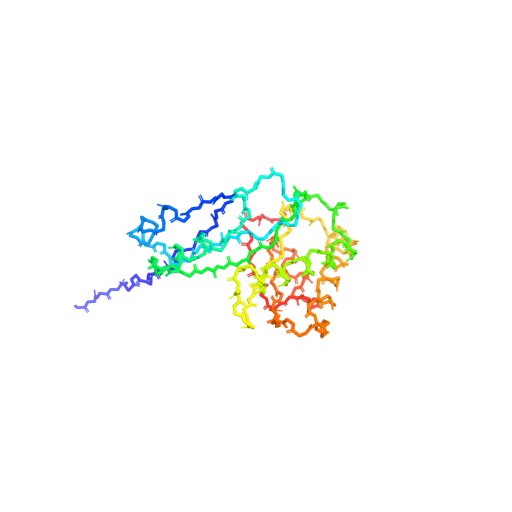 O . TRP A 1 169 ? -5.946 -2.653 -7.537 1.00 96.88 169 TRP A O 1
ATOM 1281 N N . LEU A 1 170 ? -7.616 -4.035 -8.133 1.00 94.88 170 LEU A N 1
ATOM 1282 C CA . LEU A 1 170 ? -7.910 -3.387 -9.405 1.00 94.88 170 LEU A CA 1
ATOM 1283 C C . LEU A 1 170 ? -8.619 -2.046 -9.169 1.00 94.88 170 LEU A C 1
ATOM 1285 O O . LEU A 1 170 ? -9.690 -2.007 -8.557 1.00 94.88 170 LEU A O 1
ATOM 1289 N N . ALA A 1 171 ? -8.046 -0.961 -9.684 1.00 89.94 171 ALA A N 1
ATOM 1290 C CA . ALA A 1 171 ? -8.740 0.314 -9.800 1.00 89.94 171 ALA A CA 1
ATOM 1291 C C . ALA A 1 171 ? -9.797 0.228 -10.911 1.00 89.94 171 ALA A C 1
ATOM 1293 O O . ALA A 1 171 ? -9.604 -0.468 -11.907 1.00 89.94 171 ALA A O 1
ATOM 1294 N N . GLN A 1 172 ? -10.891 0.988 -10.802 1.00 80.88 172 GLN A N 1
ATOM 1295 C CA . GLN A 1 172 ? -11.854 1.155 -11.901 1.00 80.88 172 GLN A CA 1
ATOM 1296 C C . GLN A 1 172 ? -11.296 2.099 -12.989 1.00 80.88 172 GLN A C 1
ATOM 1298 O O . GLN A 1 172 ? -11.932 3.072 -13.388 1.00 80.88 172 GLN A O 1
ATOM 1303 N N . SER A 1 173 ? -10.072 1.823 -13.426 1.00 70.81 173 SER A N 1
ATOM 1304 C CA . SER A 1 173 ? -9.377 2.472 -14.528 1.00 70.81 173 SER A CA 1
ATOM 1305 C C . SER A 1 173 ? -9.607 1.652 -15.798 1.00 70.81 173 SER A C 1
ATOM 1307 O O . SER A 1 173 ? -9.678 0.421 -15.753 1.00 70.81 173 SER A O 1
ATOM 1309 N N . THR A 1 174 ? -9.749 2.327 -16.935 1.00 60.06 174 THR A N 1
ATOM 1310 C CA . THR A 1 174 ? -9.903 1.652 -18.230 1.00 60.06 174 THR A CA 1
ATOM 1311 C C . THR A 1 174 ? -8.580 1.180 -18.823 1.00 60.06 174 THR A C 1
ATOM 1313 O O . THR A 1 174 ? -8.614 0.398 -19.774 1.00 60.06 174 THR A O 1
ATOM 1316 N N . GLY A 1 175 ? -7.449 1.629 -18.264 1.00 53.06 175 GLY A N 1
ATOM 1317 C CA . GLY A 1 175 ? -6.172 1.651 -18.977 1.00 53.06 175 GLY A CA 1
ATOM 1318 C C . GLY A 1 175 ? -6.168 2.640 -20.137 1.00 53.06 175 GLY A C 1
ATOM 1319 O O . GLY A 1 175 ? -7.260 2.962 -20.669 1.00 53.06 175 GLY A O 1
#

InterPro domains:
  IPR015020 Rv2525c-like, glycoside hydrolase-like domain [PF08924] (26-163)
  IPR017853 Glycoside hydrolase superfamily [SSF51445] (15-172)

Organism: NCBI:txid2666307

Radius of gyration: 16.99 Å; chains: 1; bounding box: 58×38×40 Å

Foldseek 3Di:
DDDPDDPPLPAAEEEDQFQCLVCLLVCVVVRHAEYEAEDEPADPHVRRHDFQSSLCSNVVSNHHYHYEYEYPPLADLVCQALVNLLVSLLSCQCCCVPTNVPDAAEAYEYENEYDDDPCSLVPGVQSSLVSNQVNLPDDDVTGRHFYEYEDAPVNRVSCVVVVSGPYYDHDPDPD